Protein AF-I4EJ56-F1 (afdb_monomer_lite)

Sequence (118 aa):
MMTDLSDERFIALVEQIRQDLGLASQLPRLEAAMVHDALAGRNVHEIANRHRVSEGYVWDLLGNVARAATGQPRSFESAGLGSDTDAGVTGGYGDTAFGSIGAEPPIVDLEEPEEGKT

Organism: NCBI:txid1129897

Secondary structure (DSSP, 8-state):
----HHHHHHHHHHHHHHTTGGGGGTS-HHHHHHHHHHHTT--HHHHHHHHT--HHHHHHHHHHHHHHHTT---------------TT---------------PPPP-----------

pLDDT: mean 71.37, std 18.98, range [41.81, 94.62]

Foldseek 3Di:
DDPDPQNVVLVVLLVLLVLPVVLLVVDPPLLSVLNVCSVVVDDLVVSCVVSVHDSVVSVLSSVVSSCVSVVHDDPDPPPDDDDDDDPDDPDDDDDDDDDDDDDDDDDDPPPDPDDDDD

Radius of gyration: 24.33 Å; chains: 1; bounding box: 43×60×67 Å

Structure (mmCIF, N/CA/C/O backbone):
data_AF-I4EJ56-F1
#
_entry.id   AF-I4EJ56-F1
#
loop_
_atom_site.group_PDB
_atom_site.id
_atom_site.type_symbol
_atom_site.label_atom_id
_atom_site.label_alt_id
_atom_site.label_comp_id
_atom_site.label_asym_id
_atom_site.label_entity_id
_atom_site.label_seq_id
_atom_site.pdbx_PDB_ins_code
_atom_site.Cartn_x
_atom_site.Cartn_y
_atom_site.Cartn_z
_atom_site.occupancy
_atom_site.B_iso_or_equiv
_atom_site.auth_seq_id
_atom_site.auth_comp_id
_atom_site.auth_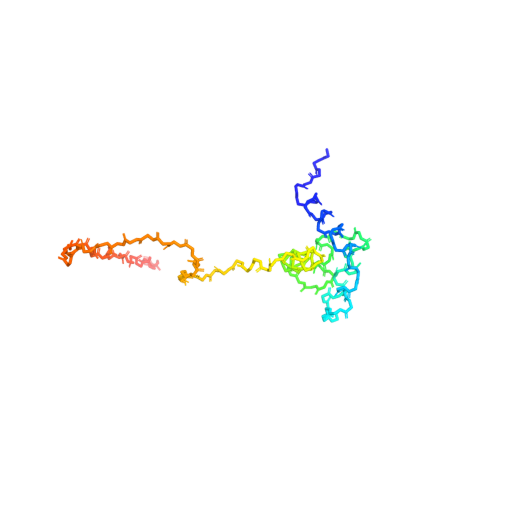asym_id
_atom_site.auth_atom_id
_atom_site.pdbx_PDB_model_num
ATOM 1 N N . MET A 1 1 ? 26.683 1.383 -4.089 1.00 42.62 1 MET A N 1
ATOM 2 C CA . MET A 1 1 ? 25.393 0.672 -4.154 1.00 42.62 1 MET A CA 1
ATOM 3 C C . MET A 1 1 ? 24.361 1.666 -3.648 1.00 42.62 1 MET A C 1
ATOM 5 O O . MET A 1 1 ? 24.297 1.880 -2.450 1.00 42.62 1 MET A O 1
ATOM 9 N N . MET A 1 2 ? 23.732 2.420 -4.555 1.00 43.59 2 MET A N 1
ATOM 10 C CA . MET A 1 2 ? 22.646 3.343 -4.211 1.00 43.59 2 MET A CA 1
ATOM 11 C C . MET A 1 2 ? 21.418 2.469 -3.990 1.00 43.59 2 MET A C 1
ATOM 13 O O . MET A 1 2 ? 20.855 1.970 -4.957 1.00 43.59 2 MET A O 1
ATOM 17 N N . THR A 1 3 ? 21.065 2.196 -2.738 1.00 53.06 3 THR A N 1
ATOM 18 C CA . THR A 1 3 ? 19.666 1.902 -2.429 1.00 53.06 3 THR A CA 1
ATOM 19 C C . THR A 1 3 ? 18.895 3.147 -2.833 1.00 53.06 3 THR A C 1
ATOM 21 O O . THR A 1 3 ? 19.184 4.240 -2.345 1.00 53.06 3 THR A O 1
ATOM 24 N N . ASP A 1 4 ? 18.041 2.999 -3.839 1.00 67.12 4 ASP A N 1
ATOM 25 C CA . ASP A 1 4 ? 17.228 4.089 -4.345 1.00 67.12 4 ASP A CA 1
ATOM 26 C C . ASP A 1 4 ? 16.321 4.555 -3.199 1.00 67.12 4 ASP A C 1
ATOM 28 O O . ASP A 1 4 ? 15.804 3.732 -2.442 1.00 67.12 4 ASP A O 1
ATOM 32 N N . LEU A 1 5 ? 16.126 5.865 -3.035 1.00 67.69 5 LEU A N 1
ATOM 33 C CA . LEU A 1 5 ? 15.200 6.419 -2.032 1.00 67.69 5 LEU A CA 1
ATOM 34 C C . LEU A 1 5 ? 13.808 5.762 -2.115 1.00 67.69 5 LEU A C 1
ATOM 36 O O . LEU A 1 5 ? 13.074 5.710 -1.126 1.00 67.69 5 LEU A O 1
ATOM 40 N N . SER A 1 6 ? 13.448 5.243 -3.290 1.00 73.94 6 SER A N 1
ATOM 41 C CA . SER A 1 6 ? 12.241 4.456 -3.512 1.00 73.94 6 SER A CA 1
ATOM 42 C C . SER A 1 6 ? 12.249 3.133 -2.738 1.00 73.94 6 SER A C 1
ATOM 44 O O . SER A 1 6 ? 11.245 2.804 -2.119 1.00 73.94 6 SER A O 1
ATOM 46 N N . ASP A 1 7 ? 13.358 2.394 -2.683 1.00 79.38 7 ASP A N 1
ATOM 47 C CA . ASP A 1 7 ? 13.444 1.130 -1.937 1.00 79.38 7 ASP A CA 1
ATOM 48 C C . ASP A 1 7 ? 13.295 1.344 -0.425 1.00 79.38 7 ASP A C 1
ATOM 50 O O . ASP A 1 7 ? 12.578 0.602 0.245 1.00 79.38 7 ASP A O 1
ATOM 54 N N . GLU A 1 8 ? 13.904 2.395 0.131 1.00 82.62 8 GLU A N 1
ATOM 55 C CA . GLU A 1 8 ? 13.773 2.709 1.562 1.00 82.62 8 GLU A CA 1
ATOM 56 C C . GLU A 1 8 ? 12.332 3.072 1.934 1.00 82.62 8 GLU A C 1
ATOM 58 O O . GLU A 1 8 ? 11.791 2.592 2.936 1.00 82.62 8 GLU A O 1
ATOM 63 N N . ARG A 1 9 ? 11.672 3.878 1.091 1.00 82.88 9 ARG A N 1
ATOM 64 C CA . ARG A 1 9 ? 10.252 4.212 1.261 1.00 82.88 9 ARG A CA 1
ATOM 65 C C . ARG A 1 9 ? 9.367 2.977 1.141 1.00 82.88 9 ARG A C 1
ATOM 67 O O . ARG A 1 9 ? 8.407 2.852 1.897 1.00 82.88 9 ARG A O 1
ATOM 74 N N . PHE A 1 10 ? 9.691 2.064 0.230 1.00 85.12 10 PHE A N 1
ATOM 75 C CA . PHE A 1 10 ? 8.964 0.810 0.066 1.00 85.12 10 PHE A CA 1
ATOM 76 C C . PHE A 1 10 ? 9.059 -0.054 1.325 1.00 85.12 10 PHE A C 1
ATOM 78 O O . PHE A 1 10 ? 8.038 -0.493 1.852 1.00 85.12 10 PHE A O 1
ATOM 85 N N . ILE A 1 11 ? 10.273 -0.237 1.850 1.00 87.69 11 ILE A N 1
ATOM 86 C CA . ILE A 1 11 ? 10.515 -1.003 3.077 1.00 87.69 11 ILE A CA 1
ATOM 87 C C . ILE A 1 11 ? 9.724 -0.403 4.244 1.00 87.69 11 ILE A C 1
ATOM 89 O O . ILE A 1 11 ? 9.055 -1.139 4.968 1.00 87.69 11 ILE A O 1
ATOM 93 N N . ALA A 1 12 ? 9.726 0.926 4.391 1.00 87.50 12 ALA A N 1
ATOM 94 C CA . ALA A 1 12 ? 8.966 1.600 5.441 1.00 87.50 12 ALA A CA 1
ATOM 95 C C . ALA A 1 12 ? 7.451 1.328 5.348 1.00 87.50 12 ALA A C 1
ATOM 97 O O . ALA A 1 12 ? 6.809 1.100 6.374 1.00 87.50 12 ALA A O 1
ATOM 98 N N . LEU A 1 13 ? 6.878 1.304 4.138 1.00 86.94 13 LEU A N 1
ATOM 99 C CA . LEU A 1 13 ? 5.465 0.957 3.938 1.00 86.94 13 LEU A CA 1
ATOM 100 C C . LEU A 1 13 ? 5.177 -0.499 4.310 1.00 86.94 13 LEU A C 1
ATOM 102 O O . LEU A 1 13 ? 4.203 -0.773 5.005 1.00 86.94 13 LEU A O 1
ATOM 106 N N . VAL A 1 14 ? 6.024 -1.435 3.879 1.00 88.81 14 VAL A N 1
ATOM 107 C CA . VAL A 1 14 ? 5.849 -2.863 4.187 1.00 88.81 14 VAL A CA 1
ATOM 108 C C . VAL A 1 14 ? 5.908 -3.107 5.697 1.00 88.81 14 VAL A C 1
ATOM 110 O O . VAL A 1 14 ? 5.084 -3.852 6.228 1.00 88.81 14 VAL A O 1
ATOM 113 N N . GLU A 1 15 ? 6.821 -2.442 6.406 1.00 88.31 15 GLU A N 1
ATOM 114 C CA . GLU A 1 15 ? 6.914 -2.519 7.868 1.00 88.31 15 GLU A CA 1
ATOM 115 C C . GLU A 1 15 ? 5.668 -1.958 8.567 1.00 88.31 15 GLU A C 1
ATOM 117 O O . GLU A 1 15 ? 5.190 -2.555 9.529 1.00 88.31 15 GLU A O 1
ATOM 122 N N . GLN A 1 16 ? 5.083 -0.868 8.062 1.00 86.31 16 GLN A N 1
ATOM 123 C CA . GLN A 1 16 ? 3.812 -0.345 8.579 1.00 86.31 16 GLN A CA 1
ATOM 124 C C . GLN A 1 16 ? 2.662 -1.338 8.368 1.00 86.31 16 GLN A C 1
ATOM 126 O O . GLN A 1 16 ? 1.884 -1.580 9.285 1.00 86.31 16 GLN A O 1
ATOM 131 N N . ILE A 1 17 ? 2.579 -1.975 7.197 1.00 86.81 17 ILE A N 1
ATOM 132 C CA . ILE A 1 17 ? 1.544 -2.982 6.907 1.00 86.81 17 ILE A CA 1
ATOM 133 C C . ILE A 1 17 ? 1.699 -4.214 7.810 1.00 86.81 17 ILE A C 1
ATOM 135 O O . ILE A 1 17 ? 0.704 -4.795 8.240 1.00 86.81 17 ILE A O 1
ATOM 139 N N . ARG A 1 18 ? 2.933 -4.606 8.155 1.00 86.69 18 ARG A N 1
ATOM 140 C CA . ARG A 1 18 ? 3.193 -5.721 9.086 1.00 86.69 18 ARG A CA 1
ATOM 141 C C . ARG A 1 18 ? 2.612 -5.499 10.482 1.00 86.69 18 ARG A C 1
ATOM 143 O O . ARG A 1 18 ? 2.380 -6.486 11.177 1.00 86.69 18 ARG A O 1
ATOM 150 N N . GLN A 1 19 ? 2.366 -4.252 10.886 1.00 83.88 19 GLN A N 1
ATOM 151 C CA . GLN A 1 19 ? 1.753 -3.943 12.181 1.00 83.88 19 GLN A CA 1
ATOM 152 C C . GLN A 1 19 ? 0.286 -4.389 12.256 1.00 83.88 19 GLN A C 1
ATOM 154 O O . GLN A 1 19 ? -0.177 -4.731 13.342 1.00 83.88 19 GLN A O 1
ATOM 159 N N . ASP A 1 20 ? -0.416 -4.457 11.119 1.00 80.31 20 ASP A N 1
ATOM 160 C CA . ASP A 1 20 ? -1.793 -4.950 11.038 1.00 80.31 20 ASP A CA 1
ATOM 161 C C . ASP A 1 20 ? -2.006 -5.823 9.788 1.00 80.31 20 ASP A C 1
ATOM 163 O O . ASP A 1 20 ? -2.531 -5.408 8.750 1.00 80.31 20 ASP A O 1
ATOM 167 N N . LEU A 1 21 ? -1.623 -7.097 9.917 1.00 76.38 21 LEU A N 1
ATOM 168 C CA . LEU A 1 21 ? -1.838 -8.122 8.890 1.00 76.38 21 LEU A CA 1
ATOM 169 C C . LEU A 1 21 ? -3.326 -8.443 8.657 1.00 76.38 21 LEU A C 1
ATOM 171 O O . LEU A 1 21 ? -3.670 -9.059 7.645 1.00 76.38 21 LEU A O 1
ATOM 175 N N . GLY A 1 22 ? -4.217 -8.038 9.571 1.00 79.31 22 GLY A N 1
ATOM 176 C CA . GLY A 1 22 ? -5.658 -8.255 9.451 1.00 79.31 22 GLY A CA 1
ATOM 177 C C . GLY A 1 22 ? -6.274 -7.459 8.301 1.00 79.31 22 GLY A C 1
ATOM 178 O O . GLY A 1 22 ? -7.254 -7.902 7.697 1.00 79.31 22 GLY A O 1
ATOM 179 N N . LEU A 1 23 ? -5.661 -6.333 7.929 1.00 76.25 23 LEU A N 1
ATOM 180 C CA . LEU A 1 23 ? -6.116 -5.490 6.825 1.00 76.25 23 LEU A CA 1
ATOM 181 C C . LEU A 1 23 ? -6.037 -6.180 5.465 1.00 76.25 23 LEU A C 1
ATOM 183 O O . LEU A 1 23 ? -6.925 -5.986 4.638 1.00 76.25 23 LEU A O 1
ATOM 187 N N . ALA A 1 24 ? -5.045 -7.047 5.245 1.00 77.00 24 ALA A N 1
ATOM 188 C CA . ALA A 1 24 ? -4.928 -7.786 3.988 1.00 77.00 24 ALA A CA 1
ATOM 189 C C . ALA A 1 24 ? -6.143 -8.699 3.734 1.00 77.00 24 ALA A C 1
ATOM 191 O O . ALA A 1 24 ? -6.504 -8.940 2.586 1.00 77.00 24 ALA A O 1
ATOM 192 N N . SER A 1 25 ? -6.817 -9.150 4.799 1.00 77.00 25 SER A N 1
ATOM 193 C CA . SER A 1 25 ? -8.020 -9.991 4.705 1.00 77.00 25 SER A CA 1
ATOM 194 C C . SER A 1 25 ? -9.292 -9.204 4.372 1.00 77.00 25 SER A C 1
ATOM 196 O O . SER A 1 25 ? -10.297 -9.801 3.994 1.00 77.00 25 SER A O 1
ATOM 198 N N . GLN A 1 26 ? -9.265 -7.876 4.524 1.00 82.44 26 GLN A N 1
ATOM 199 C CA . GLN A 1 26 ? -10.388 -6.982 4.217 1.00 82.44 26 GLN A CA 1
ATOM 200 C C . GLN A 1 26 ? -10.302 -6.412 2.796 1.00 82.44 26 GLN A C 1
ATOM 202 O O . GLN A 1 26 ? -11.273 -5.846 2.292 1.00 82.44 26 GLN A O 1
ATOM 207 N N . LEU A 1 27 ? -9.140 -6.547 2.154 1.00 85.44 27 LEU A N 1
ATOM 208 C CA . LEU A 1 27 ? -8.916 -6.097 0.790 1.00 85.44 27 LEU A CA 1
ATOM 209 C C . LEU A 1 27 ? -9.571 -7.043 -0.223 1.00 85.44 27 LEU A C 1
ATOM 211 O O . LEU A 1 27 ? -9.689 -8.249 0.028 1.00 85.44 27 LEU A O 1
ATOM 215 N N . PRO A 1 28 ? -9.957 -6.532 -1.405 1.00 87.88 28 PRO A N 1
ATOM 216 C CA . PRO A 1 28 ? -10.366 -7.401 -2.489 1.00 87.88 28 PRO A CA 1
ATOM 217 C C . PRO A 1 28 ? -9.202 -8.301 -2.931 1.00 87.88 28 PRO A C 1
ATOM 219 O O . PRO A 1 28 ? -8.024 -8.063 -2.655 1.00 87.88 28 PRO A O 1
ATOM 222 N N . ARG A 1 29 ? -9.552 -9.414 -3.584 1.00 87.69 29 ARG A N 1
ATOM 223 C CA . ARG A 1 29 ? -8.642 -10.550 -3.804 1.00 87.69 29 ARG A CA 1
ATOM 224 C C . ARG A 1 29 ? -7.349 -10.177 -4.536 1.00 87.69 29 ARG A C 1
ATOM 226 O O . ARG A 1 29 ? -6.318 -10.796 -4.287 1.00 87.69 29 ARG A O 1
ATOM 233 N N . LEU A 1 30 ? -7.422 -9.216 -5.454 1.00 88.50 30 LEU A N 1
ATOM 234 C CA . LEU A 1 30 ? -6.283 -8.770 -6.251 1.00 88.50 30 LEU A CA 1
ATOM 235 C C . LEU A 1 30 ? -5.312 -7.952 -5.387 1.00 88.50 30 LEU A C 1
ATOM 237 O O . LEU A 1 30 ? -4.123 -8.254 -5.331 1.00 88.50 30 LEU A O 1
ATOM 241 N N . GLU A 1 31 ? -5.827 -6.970 -4.656 1.00 90.00 31 GLU A N 1
ATOM 242 C CA . GLU A 1 31 ? -5.077 -6.098 -3.756 1.00 90.00 31 GLU A CA 1
ATOM 243 C C . GLU A 1 31 ? -4.440 -6.878 -2.607 1.00 90.00 31 GLU A C 1
ATOM 245 O O . GLU A 1 31 ? -3.263 -6.683 -2.306 1.00 90.00 31 GLU A O 1
ATOM 250 N N . ALA A 1 32 ? -5.177 -7.823 -2.018 1.00 90.88 32 ALA A N 1
ATOM 251 C CA . ALA A 1 32 ? -4.645 -8.726 -1.004 1.00 90.88 32 ALA A CA 1
ATOM 252 C C . ALA A 1 32 ? -3.435 -9.516 -1.534 1.00 90.88 32 ALA A C 1
ATOM 254 O O . ALA A 1 32 ? -2.425 -9.644 -0.844 1.00 90.88 32 ALA A O 1
ATOM 255 N N . ALA A 1 33 ? -3.499 -10.006 -2.778 1.00 91.94 33 ALA A N 1
ATOM 256 C CA . ALA A 1 33 ? -2.393 -10.733 -3.396 1.00 91.94 33 ALA A CA 1
ATOM 257 C C . ALA A 1 33 ? -1.158 -9.841 -3.619 1.00 91.94 33 ALA A C 1
ATOM 259 O O . ALA A 1 33 ? -0.040 -10.284 -3.359 1.00 91.94 33 ALA A O 1
ATOM 260 N N . MET A 1 34 ? -1.350 -8.582 -4.027 1.00 92.19 34 MET A N 1
ATOM 261 C CA . MET A 1 34 ? -0.260 -7.604 -4.153 1.00 92.19 34 MET A CA 1
ATOM 262 C C . MET A 1 34 ? 0.389 -7.275 -2.804 1.00 92.19 34 MET A C 1
ATOM 264 O O . MET A 1 34 ? 1.614 -7.248 -2.704 1.00 92.19 34 MET A O 1
ATOM 268 N N . VAL A 1 35 ? -0.412 -7.085 -1.751 1.00 91.62 35 VAL A N 1
ATOM 269 C CA . VAL A 1 35 ? 0.095 -6.858 -0.388 1.00 91.62 35 VAL A CA 1
ATOM 270 C C . VAL A 1 35 ? 0.871 -8.076 0.117 1.00 91.62 35 VAL A C 1
ATOM 272 O O . VAL A 1 35 ? 1.951 -7.926 0.683 1.00 91.62 35 VAL A O 1
ATOM 275 N N . HIS A 1 36 ? 0.375 -9.290 -0.130 1.00 92.25 36 HIS A N 1
ATOM 276 C CA . HIS A 1 36 ? 1.095 -10.517 0.210 1.00 92.25 36 HIS A CA 1
ATOM 277 C C . HIS A 1 36 ? 2.434 -10.638 -0.523 1.00 92.25 36 HIS A C 1
ATOM 279 O O . HIS A 1 36 ? 3.427 -11.028 0.090 1.00 92.25 36 HIS A O 1
ATOM 285 N N . ASP A 1 37 ? 2.480 -10.288 -1.807 1.00 92.69 37 ASP A N 1
ATOM 286 C CA . ASP A 1 37 ? 3.720 -10.279 -2.580 1.00 92.69 37 ASP A CA 1
ATOM 287 C C . ASP A 1 37 ? 4.725 -9.236 -2.047 1.00 92.69 37 ASP A C 1
ATOM 289 O O . ASP A 1 37 ? 5.918 -9.533 -1.956 1.00 92.69 37 ASP A O 1
ATOM 293 N N . ALA A 1 38 ? 4.254 -8.058 -1.619 1.00 91.12 38 ALA A N 1
ATOM 294 C CA . ALA A 1 38 ? 5.089 -7.046 -0.966 1.00 91.12 38 ALA A CA 1
ATOM 295 C C . ALA A 1 38 ? 5.633 -7.532 0.389 1.00 91.12 38 ALA A C 1
ATOM 297 O O . ALA A 1 38 ? 6.824 -7.407 0.670 1.00 91.12 38 ALA A O 1
ATOM 298 N N . LEU A 1 39 ? 4.791 -8.169 1.210 1.00 90.12 39 LEU A N 1
ATOM 299 C CA . LEU A 1 39 ? 5.193 -8.757 2.495 1.00 90.12 39 LEU A CA 1
ATOM 300 C C . LEU A 1 39 ? 6.197 -9.909 2.336 1.00 90.12 39 LEU A C 1
ATOM 302 O O . LEU A 1 39 ? 7.022 -10.125 3.230 1.00 90.12 39 LEU A O 1
ATOM 306 N N . ALA A 1 40 ? 6.144 -10.617 1.203 1.00 90.19 40 ALA A N 1
ATOM 307 C CA . ALA A 1 40 ? 7.105 -11.644 0.807 1.00 90.19 40 ALA A CA 1
ATOM 308 C C . ALA A 1 40 ? 8.455 -11.073 0.328 1.00 90.19 40 ALA A C 1
ATOM 310 O O . ALA A 1 40 ? 9.360 -11.846 0.016 1.00 90.19 40 ALA A O 1
ATOM 311 N N . GLY A 1 41 ? 8.605 -9.745 0.287 1.00 88.44 41 GLY A N 1
ATOM 312 C CA . GLY A 1 41 ? 9.854 -9.064 -0.049 1.00 88.44 41 GLY A CA 1
ATOM 313 C C . GLY A 1 41 ? 10.073 -8.828 -1.543 1.00 88.44 41 GLY A C 1
ATOM 314 O O . GLY A 1 41 ? 11.194 -8.512 -1.933 1.00 88.44 41 GLY A O 1
ATOM 315 N N . ARG A 1 42 ? 9.043 -8.978 -2.388 1.00 92.00 42 ARG A N 1
ATOM 316 C CA . ARG A 1 42 ? 9.138 -8.568 -3.798 1.00 92.00 42 ARG A CA 1
ATOM 317 C C . ARG A 1 42 ? 9.170 -7.048 -3.897 1.00 92.00 42 ARG A C 1
ATOM 319 O O . ARG A 1 42 ? 8.471 -6.373 -3.146 1.00 92.00 42 ARG A O 1
ATOM 326 N N . ASN A 1 43 ? 9.923 -6.520 -4.857 1.00 90.06 43 ASN A N 1
ATOM 327 C CA . ASN A 1 43 ? 9.910 -5.083 -5.134 1.00 90.06 43 ASN A CA 1
ATOM 328 C C . ASN A 1 43 ? 8.667 -4.669 -5.949 1.00 90.06 43 ASN A C 1
ATOM 330 O O . ASN A 1 43 ? 7.971 -5.502 -6.538 1.00 90.06 43 ASN A O 1
ATOM 334 N N . VAL A 1 44 ? 8.402 -3.361 -6.007 1.00 90.19 44 VAL A N 1
ATOM 335 C CA . VAL A 1 44 ? 7.250 -2.783 -6.725 1.00 90.19 44 VAL A CA 1
ATOM 336 C C . VAL A 1 44 ? 7.208 -3.200 -8.194 1.00 90.19 44 VAL A C 1
ATOM 338 O O . VAL A 1 44 ? 6.138 -3.542 -8.696 1.00 90.19 44 VAL A O 1
ATOM 341 N N . HIS A 1 45 ? 8.361 -3.218 -8.863 1.00 89.69 45 HIS A N 1
ATOM 342 C CA . HIS A 1 45 ? 8.467 -3.569 -10.275 1.00 89.69 45 HIS A CA 1
ATOM 343 C C . HIS A 1 45 ? 8.001 -5.006 -10.548 1.00 89.69 45 HIS A C 1
ATOM 345 O O . HIS A 1 45 ? 7.193 -5.265 -11.443 1.00 89.69 45 HIS A O 1
ATOM 351 N N . GLU A 1 46 ? 8.465 -5.957 -9.736 1.00 91.94 46 GLU A N 1
ATOM 352 C CA . GLU A 1 46 ? 8.082 -7.364 -9.829 1.00 91.94 46 GLU A CA 1
ATOM 353 C C . GLU A 1 46 ? 6.589 -7.574 -9.566 1.00 91.94 46 GLU A C 1
ATOM 355 O O . GLU A 1 46 ? 5.940 -8.359 -10.264 1.00 91.94 46 GLU A O 1
ATOM 360 N N . ILE A 1 47 ? 6.036 -6.868 -8.576 1.00 93.06 47 ILE A N 1
ATOM 361 C CA . ILE A 1 47 ? 4.610 -6.925 -8.238 1.00 93.06 47 ILE A CA 1
ATOM 362 C C . ILE A 1 47 ? 3.782 -6.377 -9.404 1.00 93.06 47 ILE A C 1
ATOM 364 O O . ILE A 1 47 ? 2.875 -7.056 -9.888 1.00 93.06 47 ILE A O 1
ATOM 368 N N . ALA A 1 48 ? 4.126 -5.189 -9.902 1.00 92.88 48 ALA A N 1
ATOM 369 C CA . ALA A 1 48 ? 3.429 -4.540 -11.006 1.00 92.88 48 ALA A CA 1
ATOM 370 C C . ALA A 1 48 ? 3.398 -5.431 -12.258 1.00 92.88 48 ALA A C 1
ATOM 372 O O . ALA A 1 48 ? 2.334 -5.676 -12.834 1.00 92.88 48 ALA A O 1
ATOM 373 N N . ASN A 1 49 ? 4.545 -6.009 -12.626 1.00 94.62 49 ASN A N 1
ATOM 374 C CA . ASN A 1 49 ? 4.650 -6.882 -13.792 1.00 94.62 49 ASN A CA 1
ATOM 375 C C . ASN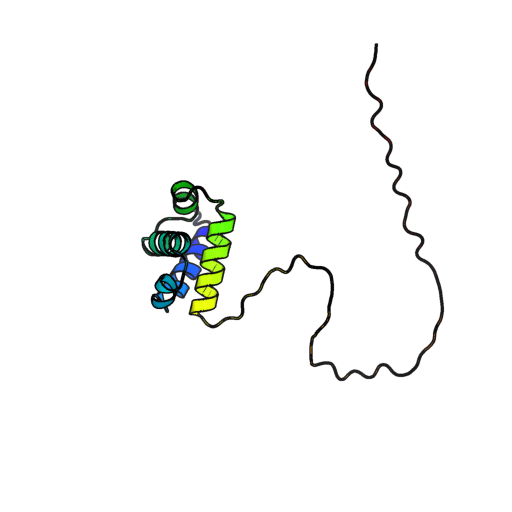 A 1 49 ? 3.836 -8.181 -13.628 1.00 94.62 49 ASN A C 1
ATOM 377 O O . ASN A 1 49 ? 3.140 -8.605 -14.554 1.00 94.62 49 ASN A O 1
ATOM 381 N N . ARG A 1 50 ? 3.864 -8.793 -12.436 1.00 94.38 50 ARG A N 1
ATOM 382 C CA . ARG A 1 50 ? 3.113 -10.022 -12.134 1.00 94.38 50 ARG A CA 1
ATOM 383 C C . ARG A 1 50 ? 1.603 -9.818 -12.214 1.00 94.38 50 ARG A C 1
ATOM 385 O O . ARG A 1 50 ? 0.904 -10.669 -12.762 1.00 94.38 50 ARG A O 1
ATOM 392 N N . HIS A 1 51 ? 1.114 -8.708 -11.668 1.00 93.38 51 HIS A N 1
ATOM 393 C CA . HIS A 1 51 ? -0.317 -8.396 -11.596 1.00 93.38 51 HIS A CA 1
ATOM 394 C C . HIS A 1 51 ? -0.826 -7.612 -12.812 1.00 93.38 51 HIS A C 1
ATOM 396 O O . HIS A 1 51 ? -2.022 -7.352 -12.903 1.00 93.38 51 HIS A O 1
ATOM 402 N N . ARG A 1 52 ? 0.053 -7.295 -13.777 1.00 93.94 52 ARG A N 1
ATOM 403 C CA . ARG A 1 52 ? -0.255 -6.522 -14.996 1.00 93.94 52 ARG A CA 1
ATOM 404 C C . ARG A 1 52 ? -0.850 -5.139 -14.688 1.00 93.94 52 ARG A C 1
ATOM 406 O O . ARG A 1 52 ? -1.754 -4.682 -15.383 1.00 93.94 52 ARG A O 1
ATOM 413 N N . VAL A 1 53 ? -0.324 -4.477 -13.661 1.00 93.81 53 VAL A N 1
ATOM 414 C CA . VAL A 1 53 ? -0.713 -3.121 -13.233 1.00 93.81 53 VAL A CA 1
ATOM 415 C C . VAL A 1 53 ? 0.469 -2.158 -13.346 1.00 93.81 53 VAL A C 1
ATOM 417 O O . VAL A 1 53 ? 1.599 -2.580 -13.588 1.00 93.81 53 VAL A O 1
ATOM 420 N N . SER A 1 54 ? 0.225 -0.857 -13.185 1.00 93.31 54 SER A N 1
ATOM 421 C CA . SER A 1 54 ? 1.301 0.134 -13.119 1.00 93.31 54 SER A CA 1
ATOM 422 C C . SER A 1 54 ? 1.985 0.122 -11.749 1.00 93.31 54 SER A C 1
ATOM 424 O O . SER A 1 54 ? 1.357 -0.142 -10.724 1.00 93.31 54 SER A O 1
ATOM 426 N N . GLU A 1 55 ? 3.272 0.466 -11.710 1.00 89.88 55 GLU A N 1
ATOM 427 C CA . GLU A 1 55 ? 4.020 0.624 -10.453 1.00 89.88 55 GLU A CA 1
ATOM 428 C C . GLU A 1 55 ? 3.390 1.696 -9.555 1.00 89.88 55 GLU A C 1
ATOM 430 O O . GLU A 1 55 ? 3.299 1.511 -8.345 1.00 89.88 55 GLU A O 1
ATOM 435 N N . GLY A 1 56 ? 2.876 2.779 -10.150 1.00 90.50 56 GLY A N 1
ATOM 436 C CA . GLY A 1 56 ? 2.143 3.822 -9.428 1.00 90.50 56 GLY A CA 1
ATOM 437 C C . GLY A 1 56 ? 0.913 3.283 -8.697 1.00 90.50 56 GLY A C 1
ATOM 438 O O . GLY A 1 56 ? 0.695 3.628 -7.543 1.00 90.50 56 GLY A O 1
ATOM 439 N N . TYR A 1 57 ? 0.162 2.363 -9.309 1.00 92.12 57 TYR A N 1
ATOM 440 C CA . TYR A 1 57 ? -0.982 1.733 -8.647 1.00 92.12 57 TYR A CA 1
ATOM 441 C C . TYR A 1 57 ? -0.558 0.884 -7.438 1.00 92.12 57 TYR A C 1
ATOM 443 O O . TYR A 1 57 ? -1.219 0.911 -6.403 1.00 92.12 57 TYR A O 1
ATOM 451 N N . VAL A 1 58 ? 0.562 0.159 -7.539 1.00 91.88 58 VAL A N 1
ATOM 452 C CA . VAL A 1 58 ? 1.118 -0.613 -6.412 1.00 91.88 58 VAL A CA 1
ATOM 453 C C . VAL A 1 58 ? 1.551 0.321 -5.279 1.00 91.88 58 VAL A C 1
ATOM 455 O O . VAL A 1 58 ? 1.264 0.041 -4.116 1.00 91.88 58 VAL A O 1
ATOM 458 N N . TRP A 1 59 ? 2.191 1.445 -5.607 1.00 91.56 59 TRP A N 1
ATOM 459 C CA . TRP A 1 59 ? 2.564 2.474 -4.634 1.00 91.56 59 TRP A CA 1
ATOM 460 C C . TRP A 1 59 ? 1.357 3.064 -3.909 1.00 91.56 59 TRP A C 1
ATOM 462 O O . TRP A 1 59 ? 1.353 3.116 -2.678 1.00 91.56 59 TRP A O 1
ATOM 472 N N . ASP A 1 60 ? 0.329 3.461 -4.657 1.00 90.12 60 ASP A N 1
ATOM 473 C CA . ASP A 1 60 ? -0.919 3.992 -4.108 1.00 90.12 60 ASP A CA 1
ATOM 474 C C . ASP A 1 60 ? -1.601 2.974 -3.199 1.00 90.12 60 ASP A C 1
ATOM 476 O O . ASP A 1 60 ? -2.007 3.285 -2.077 1.00 90.12 60 ASP A O 1
ATOM 480 N N . LEU A 1 61 ? -1.691 1.724 -3.655 1.00 91.12 61 LEU A N 1
ATOM 481 C CA . LEU A 1 61 ? -2.287 0.648 -2.883 1.00 91.12 61 LEU A CA 1
ATOM 482 C C . LEU A 1 61 ? -1.541 0.435 -1.562 1.00 91.12 61 LEU A C 1
ATOM 484 O O . LEU A 1 61 ? -2.156 0.494 -0.500 1.00 91.12 61 LEU A O 1
ATOM 488 N N . LEU A 1 62 ? -0.227 0.206 -1.606 1.00 90.38 62 LEU A N 1
ATOM 489 C CA . LEU A 1 62 ? 0.565 -0.054 -0.403 1.00 90.38 62 LEU A CA 1
ATOM 490 C C . LEU A 1 62 ? 0.574 1.153 0.538 1.00 90.38 62 LEU A C 1
ATOM 492 O O . LEU A 1 62 ? 0.460 0.973 1.747 1.00 90.38 62 LEU A O 1
ATOM 496 N N . GLY A 1 63 ? 0.622 2.374 0.004 1.00 89.31 63 GLY A N 1
ATOM 497 C CA . GLY A 1 63 ? 0.486 3.602 0.785 1.00 89.31 63 GLY A CA 1
ATOM 498 C C . GLY A 1 63 ? -0.858 3.694 1.506 1.00 89.31 63 GLY A C 1
ATOM 499 O O . GLY A 1 63 ? -0.912 4.003 2.697 1.00 89.31 63 GLY A O 1
ATOM 500 N N . ASN A 1 64 ? -1.950 3.371 0.813 1.00 86.69 64 ASN A N 1
ATOM 501 C CA . ASN A 1 64 ? -3.291 3.366 1.393 1.00 86.69 64 ASN A CA 1
ATOM 502 C C . ASN A 1 64 ? -3.454 2.291 2.476 1.00 86.69 64 ASN A C 1
ATOM 504 O O . ASN A 1 64 ? -4.062 2.559 3.514 1.00 86.69 64 ASN A O 1
ATOM 508 N N . VAL A 1 65 ? -2.889 1.099 2.268 1.00 88.1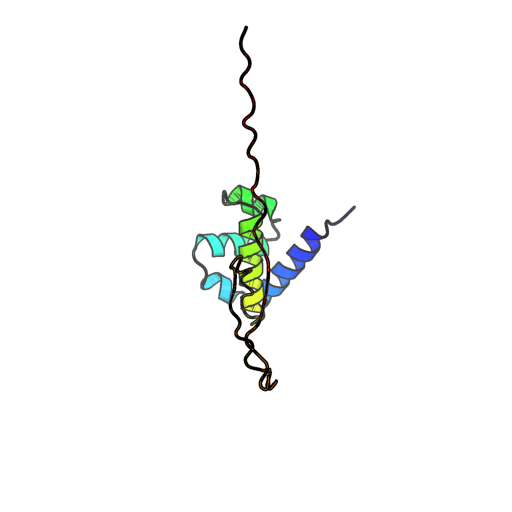2 65 VAL A N 1
ATOM 509 C CA . VAL A 1 65 ? -2.931 0.002 3.249 1.00 88.12 65 VAL A CA 1
ATOM 510 C C . VAL A 1 65 ? -2.059 0.319 4.466 1.00 88.12 65 VAL A C 1
ATOM 512 O O . VAL A 1 65 ? -2.507 0.136 5.593 1.00 88.12 65 VAL A O 1
ATOM 515 N N . ALA A 1 66 ? -0.857 0.862 4.271 1.00 87.69 66 ALA A N 1
ATOM 516 C CA . ALA A 1 66 ? 0.036 1.264 5.357 1.00 87.69 66 ALA A CA 1
ATOM 517 C C . ALA A 1 66 ? -0.560 2.391 6.224 1.00 87.69 66 ALA A C 1
ATOM 519 O O . ALA A 1 66 ? -0.481 2.360 7.455 1.00 87.69 66 ALA A O 1
ATOM 520 N N . ARG A 1 67 ? -1.234 3.368 5.601 1.00 80.50 67 ARG A N 1
ATOM 521 C CA . ARG A 1 67 ? -1.979 4.412 6.329 1.00 80.50 67 ARG A CA 1
ATOM 522 C C . ARG A 1 67 ? -3.153 3.835 7.113 1.00 80.50 67 ARG A C 1
ATOM 524 O O . ARG A 1 67 ? -3.345 4.204 8.267 1.00 80.50 67 ARG A O 1
ATOM 531 N N . ALA A 1 68 ? -3.900 2.902 6.521 1.00 83.38 68 ALA A N 1
ATOM 532 C CA . ALA A 1 68 ? -4.961 2.194 7.231 1.00 83.38 68 ALA A CA 1
ATOM 533 C C . ALA A 1 68 ? -4.420 1.413 8.444 1.0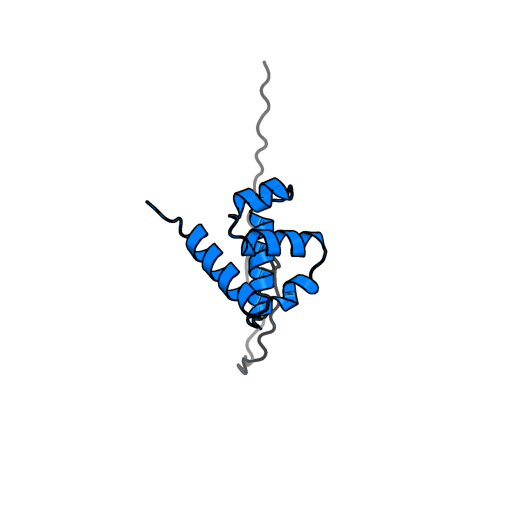0 83.38 68 ALA A C 1
ATOM 535 O O . ALA A 1 68 ? -5.035 1.468 9.504 1.00 83.38 68 ALA A O 1
ATOM 536 N N . ALA A 1 69 ? -3.249 0.776 8.320 1.00 83.75 69 ALA A N 1
ATOM 537 C CA . ALA A 1 69 ? -2.590 0.036 9.406 1.00 83.75 69 ALA A CA 1
ATOM 538 C C . ALA A 1 69 ? -2.154 0.932 10.571 1.00 83.75 69 ALA A C 1
ATOM 540 O O . ALA A 1 69 ? -2.190 0.524 11.726 1.00 83.75 69 ALA A O 1
ATOM 541 N N . THR A 1 70 ? -1.778 2.176 10.278 1.00 79.94 70 THR A N 1
ATOM 542 C CA . THR A 1 70 ? -1.331 3.156 11.280 1.00 79.94 70 THR A CA 1
ATOM 543 C C . THR A 1 70 ? -2.463 4.046 11.807 1.00 79.94 70 THR A C 1
ATOM 545 O O . THR A 1 70 ? -2.220 4.926 12.633 1.00 79.94 70 THR A O 1
ATOM 548 N N . GLY A 1 71 ? -3.703 3.844 11.341 1.00 71.44 71 GLY A N 1
ATOM 549 C CA . GLY A 1 71 ? -4.855 4.672 11.706 1.00 71.44 71 GLY A CA 1
ATOM 550 C C . GLY A 1 71 ? -4.779 6.110 11.177 1.00 71.44 71 GLY A C 1
ATOM 551 O O . GLY A 1 71 ? -5.482 6.987 11.681 1.00 71.44 71 GLY A O 1
ATOM 552 N N . GLN A 1 72 ? -3.928 6.376 10.182 1.00 62.84 72 GLN A N 1
ATOM 553 C CA . GLN A 1 72 ? -3.812 7.693 9.563 1.00 62.84 72 GLN A CA 1
ATOM 554 C C . GLN A 1 72 ? -4.944 7.910 8.541 1.00 62.84 72 GLN A C 1
ATOM 556 O O . GLN A 1 72 ? -5.248 7.007 7.753 1.00 62.84 72 GLN A O 1
ATOM 561 N N . PRO A 1 73 ? -5.577 9.099 8.513 1.00 54.16 73 PRO A N 1
ATOM 562 C CA . PRO A 1 73 ? -6.618 9.401 7.537 1.00 54.16 73 PRO A CA 1
ATOM 563 C C . PRO A 1 73 ? -6.057 9.343 6.108 1.00 54.16 73 PRO A C 1
ATOM 565 O O . PRO A 1 73 ? -4.925 9.751 5.847 1.00 54.16 73 PRO A O 1
ATOM 568 N N . ARG A 1 74 ? -6.856 8.829 5.162 1.00 54.66 74 ARG A N 1
ATOM 569 C CA . ARG A 1 74 ? -6.492 8.774 3.739 1.00 54.66 74 ARG A CA 1
ATOM 570 C C . ARG A 1 74 ? -6.330 10.198 3.206 1.00 54.66 74 ARG A C 1
ATOM 572 O O . ARG A 1 74 ? -7.323 10.871 2.949 1.00 54.66 74 ARG A O 1
ATOM 579 N N . SER A 1 75 ? -5.095 10.649 3.003 1.00 49.50 75 SER A N 1
ATOM 580 C CA . SER A 1 75 ? -4.829 11.811 2.157 1.00 49.50 75 SER A CA 1
ATOM 581 C C . SER A 1 75 ? -5.066 11.386 0.712 1.00 49.50 75 SER A C 1
ATOM 583 O O . SER A 1 75 ? -4.166 10.856 0.063 1.00 49.50 75 SER A O 1
ATOM 585 N N . PHE A 1 76 ? -6.300 11.548 0.241 1.00 46.06 76 PHE A N 1
ATOM 586 C CA . PHE A 1 76 ? -6.546 11.642 -1.187 1.00 46.06 76 PHE A CA 1
ATOM 587 C C . PHE A 1 76 ? -5.813 12.896 -1.660 1.00 46.06 76 PHE A C 1
ATOM 589 O O . PHE A 1 76 ? -6.133 13.998 -1.213 1.00 46.06 76 PHE A O 1
ATOM 596 N N . GLU A 1 77 ? -4.837 12.745 -2.553 1.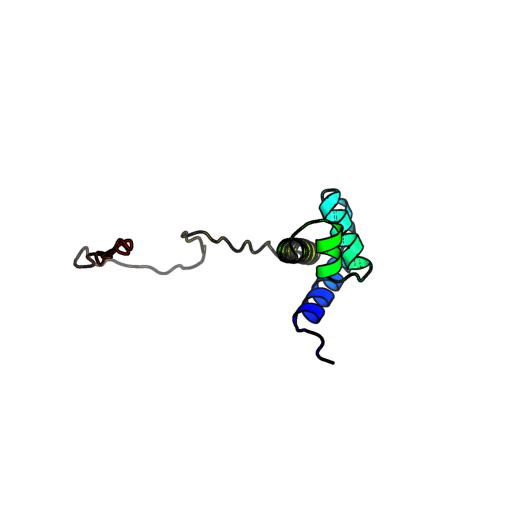0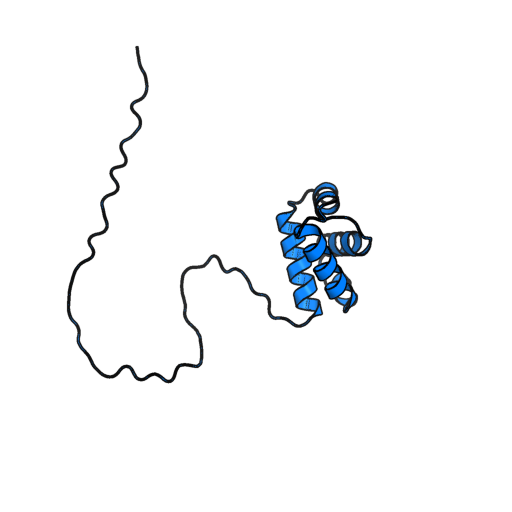0 44.88 77 GLU A N 1
ATOM 597 C CA . GLU A 1 77 ? -4.487 13.837 -3.457 1.00 44.88 77 GLU A CA 1
ATOM 598 C C . GLU A 1 77 ? -5.712 14.057 -4.348 1.00 44.88 77 GLU A C 1
ATOM 600 O O . GLU A 1 77 ? -5.855 13.499 -5.433 1.00 44.88 77 GLU A O 1
ATOM 605 N N . SER A 1 78 ? -6.668 14.819 -3.814 1.00 44.78 78 SER A N 1
ATOM 606 C CA . SER A 1 78 ? -7.732 15.437 -4.579 1.00 44.78 78 SER A CA 1
ATOM 607 C C . SER A 1 78 ? -7.049 16.397 -5.543 1.00 44.78 78 SER A C 1
ATOM 609 O O . SER A 1 78 ? -6.808 17.562 -5.232 1.00 44.78 78 SER A O 1
ATOM 611 N N . ALA A 1 79 ? -6.706 15.893 -6.726 1.00 50.47 79 ALA A N 1
ATOM 612 C CA . ALA A 1 79 ? -6.624 16.700 -7.929 1.00 50.47 79 ALA A CA 1
ATOM 613 C C . ALA A 1 79 ? -8.036 17.258 -8.185 1.00 50.47 79 ALA A C 1
ATOM 615 O O . ALA A 1 79 ? -8.816 16.727 -8.970 1.00 50.47 79 ALA A O 1
ATOM 616 N N . GLY A 1 80 ? -8.397 18.277 -7.411 1.00 43.78 80 GLY A N 1
ATOM 617 C CA . GLY A 1 80 ? -9.746 18.798 -7.297 1.00 43.78 80 GLY A CA 1
ATOM 618 C C . GLY A 1 80 ? -9.696 20.177 -6.666 1.00 43.78 80 GLY A C 1
ATOM 619 O O . GLY A 1 80 ? -9.743 20.323 -5.452 1.00 43.78 80 GLY A O 1
ATOM 620 N N . LEU A 1 81 ? -9.522 21.168 -7.535 1.00 51.03 81 LEU A N 1
ATOM 621 C CA . LEU A 1 81 ? -10.209 22.456 -7.510 1.00 51.03 81 LEU A CA 1
ATOM 622 C C . LEU A 1 81 ? -11.182 22.650 -6.321 1.00 51.03 81 LEU A C 1
ATOM 624 O O . LEU A 1 81 ? -12.288 22.121 -6.344 1.00 51.03 81 LEU A O 1
ATOM 628 N N . GLY A 1 82 ? -10.803 23.508 -5.369 1.00 49.50 82 GLY A N 1
ATOM 629 C CA . GLY A 1 82 ? -11.736 24.283 -4.540 1.00 49.50 82 GLY A CA 1
ATOM 630 C C . GLY A 1 82 ? -12.352 23.611 -3.301 1.00 49.50 82 GLY A C 1
ATOM 631 O O . GLY A 1 82 ? -12.512 22.401 -3.225 1.00 49.50 82 GLY A O 1
ATOM 632 N N . SER A 1 83 ? -12.759 24.481 -2.369 1.00 45.25 83 SER A N 1
ATOM 633 C CA . SER A 1 83 ? -13.442 24.240 -1.085 1.00 45.25 83 SER A CA 1
ATOM 634 C C . SER A 1 83 ? -12.551 23.691 0.036 1.00 45.25 83 SER A C 1
ATOM 636 O O . SER A 1 83 ? -12.305 22.499 0.140 1.00 45.25 83 SER A O 1
ATOM 638 N N . ASP A 1 84 ? -11.950 24.535 0.875 1.00 53.22 84 ASP A N 1
ATOM 639 C CA . ASP A 1 84 ? -12.637 25.356 1.891 1.00 53.22 84 ASP A CA 1
ATOM 640 C C . ASP A 1 84 ? -13.568 24.520 2.781 1.00 53.22 84 ASP A C 1
ATOM 642 O O . ASP A 1 84 ? -14.775 24.486 2.565 1.00 53.22 84 ASP A O 1
ATOM 646 N N . THR A 1 85 ? -12.975 23.825 3.757 1.00 50.28 85 THR A N 1
ATOM 647 C CA . THR A 1 85 ? -13.571 23.606 5.083 1.00 50.28 85 THR A CA 1
ATOM 648 C C . THR A 1 85 ? -12.450 23.369 6.103 1.00 50.28 85 THR A C 1
ATOM 650 O O . THR A 1 85 ? -12.199 22.231 6.502 1.00 50.28 85 THR A O 1
ATOM 653 N N . ASP A 1 86 ? -11.766 24.432 6.534 1.00 42.50 86 ASP A N 1
ATOM 654 C CA . ASP A 1 86 ? -11.082 24.405 7.833 1.00 42.50 86 ASP A CA 1
ATOM 655 C C . ASP A 1 86 ? -12.013 25.037 8.874 1.00 42.50 86 ASP A C 1
ATOM 657 O O . ASP A 1 86 ? -12.288 26.239 8.875 1.00 42.50 86 ASP A O 1
ATOM 661 N N . ALA A 1 87 ? -12.573 24.189 9.733 1.00 55.16 87 ALA A N 1
ATOM 662 C CA . ALA A 1 87 ? -13.406 24.596 10.853 1.00 55.16 87 ALA A CA 1
ATOM 663 C C . ALA A 1 87 ? -12.507 25.123 11.983 1.00 55.16 87 ALA A C 1
ATOM 665 O O . ALA A 1 87 ? -12.260 24.420 12.961 1.00 55.16 87 ALA A O 1
ATOM 666 N N . GLY A 1 88 ? -11.987 26.346 11.842 1.00 49.78 88 GLY A N 1
ATOM 667 C CA . GLY A 1 88 ? -11.034 26.859 12.831 1.00 49.78 88 GLY A CA 1
ATOM 668 C C . GLY A 1 88 ? -10.663 28.339 12.800 1.00 49.78 88 GLY A C 1
ATOM 669 O O . GLY A 1 88 ? -10.069 28.807 13.769 1.00 49.78 88 GLY A O 1
ATOM 670 N N . VAL A 1 89 ? -11.019 29.120 11.774 1.00 41.81 89 VAL A N 1
ATOM 671 C CA . VAL A 1 89 ? -10.644 30.546 11.728 1.00 41.81 89 VAL A CA 1
ATOM 672 C C . VAL A 1 89 ? -11.815 31.430 12.147 1.00 41.81 89 VAL A C 1
ATOM 674 O O . VAL A 1 89 ? -12.596 31.926 11.340 1.00 41.81 89 VAL A O 1
ATOM 677 N N . THR A 1 90 ? -11.911 31.680 13.452 1.00 54.06 90 THR A N 1
ATOM 678 C CA . THR A 1 90 ? -12.588 32.862 13.995 1.00 54.06 90 THR A CA 1
ATOM 679 C C . THR A 1 90 ? -11.775 34.104 13.615 1.00 54.06 90 THR A C 1
ATOM 681 O O . THR A 1 90 ? -10.955 34.587 14.392 1.00 54.06 90 THR A O 1
ATOM 684 N N . GLY A 1 91 ? -11.953 34.596 12.394 1.00 48.22 91 GLY A N 1
ATOM 685 C CA . GLY A 1 91 ? -11.338 35.823 11.900 1.00 48.22 91 GLY A CA 1
ATOM 686 C C . GLY A 1 91 ? -12.421 36.699 11.305 1.00 48.22 91 GLY A C 1
ATOM 687 O O . GLY A 1 91 ? -12.829 36.493 10.168 1.00 48.22 91 GLY A O 1
ATOM 688 N N . GLY A 1 92 ? -12.934 37.638 12.099 1.00 52.94 92 GLY A N 1
ATOM 689 C CA . GLY A 1 92 ? -13.895 38.618 11.619 1.00 52.94 92 GLY A CA 1
ATOM 690 C C . GLY A 1 92 ? -13.301 39.422 10.468 1.00 52.94 92 GLY A C 1
ATOM 691 O O . GLY A 1 92 ? -12.335 40.156 10.660 1.00 52.94 92 GLY A O 1
ATOM 692 N N . TYR A 1 93 ? -13.912 39.317 9.293 1.00 50.62 93 TYR A N 1
ATOM 693 C CA . TYR A 1 93 ? -13.812 40.347 8.273 1.00 50.62 93 TYR A CA 1
ATOM 694 C C . TYR A 1 93 ? -15.011 41.261 8.464 1.00 50.62 93 TYR A C 1
ATOM 696 O O . TYR A 1 93 ? -16.131 40.962 8.053 1.00 50.62 93 TYR A O 1
ATOM 704 N N . GLY A 1 94 ? -14.756 42.345 9.194 1.00 42.50 94 GLY A N 1
ATOM 705 C CA . GLY A 1 94 ? -15.629 43.501 9.191 1.00 42.50 94 GLY A CA 1
ATOM 706 C C . GLY A 1 94 ? -15.764 44.062 7.778 1.00 42.50 94 GLY A C 1
ATOM 707 O O . GLY A 1 94 ? -14.888 43.879 6.931 1.00 42.50 94 GLY A O 1
ATOM 708 N N . ASP A 1 95 ? -16.891 44.734 7.567 1.00 52.44 95 ASP A N 1
ATOM 709 C CA . ASP A 1 95 ? -17.133 45.741 6.545 1.00 52.44 95 ASP A CA 1
ATOM 710 C C . ASP A 1 95 ? -15.873 46.228 5.821 1.00 52.44 95 ASP A C 1
ATOM 712 O O . ASP A 1 95 ? -15.051 46.927 6.405 1.00 52.44 95 ASP A O 1
ATOM 716 N N . THR A 1 96 ? -15.753 45.941 4.525 1.00 47.72 96 THR A N 1
ATOM 717 C CA . THR A 1 96 ? -15.403 46.980 3.547 1.00 47.72 96 THR A CA 1
ATOM 718 C C . THR A 1 96 ? -15.688 46.526 2.115 1.00 47.72 96 THR A C 1
ATOM 720 O O . THR A 1 96 ? -15.027 45.668 1.547 1.00 47.72 96 THR A O 1
ATOM 723 N N . ALA A 1 97 ? -16.687 47.204 1.551 1.00 41.94 97 ALA A N 1
ATOM 724 C CA . ALA A 1 97 ? -16.688 47.779 0.212 1.00 41.94 97 ALA A CA 1
ATOM 725 C C . ALA A 1 97 ? -16.554 46.840 -1.002 1.00 41.94 97 ALA A C 1
ATOM 727 O O . ALA A 1 97 ? -15.473 46.506 -1.476 1.00 41.94 97 ALA A O 1
ATOM 728 N N . PHE A 1 98 ? -17.713 46.607 -1.625 1.00 54.09 98 PHE A N 1
ATOM 729 C CA . PHE A 1 98 ? -17.875 46.668 -3.078 1.00 54.09 98 PHE A CA 1
ATOM 730 C C . PHE A 1 98 ? -16.898 47.668 -3.729 1.00 54.09 98 PHE A C 1
ATOM 732 O O . PHE A 1 98 ? -16.960 48.861 -3.428 1.00 54.09 98 PHE A O 1
ATOM 739 N N . GLY A 1 99 ? -16.075 47.213 -4.679 1.00 42.31 99 GLY A N 1
ATOM 740 C CA . GLY A 1 99 ? -15.376 48.122 -5.588 1.00 42.31 99 GLY A CA 1
ATOM 741 C C . GLY A 1 99 ? -14.107 47.582 -6.250 1.00 42.31 99 GLY A C 1
ATOM 742 O O . GLY A 1 99 ? -13.040 47.619 -5.654 1.00 42.31 99 GLY A O 1
ATOM 743 N N . SER A 1 100 ? -14.238 47.279 -7.546 1.00 45.09 100 SER A N 1
ATOM 744 C CA . SER A 1 100 ? -13.314 47.704 -8.614 1.00 45.09 100 SER A CA 1
ATOM 745 C C . SER A 1 100 ? -12.143 46.813 -9.087 1.00 45.09 100 SER A C 1
ATOM 747 O O . SER A 1 100 ? -11.093 46.734 -8.467 1.00 45.09 100 SER A O 1
ATOM 749 N N . ILE A 1 101 ? -12.322 46.388 -10.352 1.00 46.44 101 ILE A N 1
ATOM 750 C CA . ILE A 1 101 ? -11.398 46.489 -11.506 1.00 46.44 101 ILE A CA 1
ATOM 751 C C . ILE A 1 101 ? -10.441 45.314 -11.794 1.00 46.44 101 ILE A C 1
ATOM 753 O O . ILE A 1 101 ? -9.412 45.143 -11.155 1.00 46.44 101 ILE A O 1
ATOM 757 N N . GLY A 1 102 ? -10.725 44.650 -12.925 1.00 49.97 102 GLY A N 1
ATOM 758 C CA . GLY A 1 102 ? -9.741 44.449 -13.996 1.00 49.97 102 GLY A CA 1
ATOM 759 C C . GLY A 1 102 ? -8.974 43.129 -14.011 1.00 49.97 102 GLY A C 1
ATOM 760 O O . GLY A 1 102 ? -7.849 43.068 -13.536 1.00 49.97 102 GLY A O 1
ATOM 761 N N . ALA A 1 103 ? -9.522 42.119 -14.686 1.00 45.91 103 ALA A N 1
ATOM 762 C CA . ALA A 1 103 ? -8.720 41.059 -15.296 1.00 45.91 103 ALA A CA 1
ATOM 763 C C . ALA A 1 103 ? -9.456 40.529 -16.534 1.00 45.91 103 ALA A C 1
ATOM 765 O O . ALA A 1 103 ? -10.234 39.580 -16.462 1.00 45.91 103 ALA A O 1
ATOM 766 N N . GLU A 1 104 ? -9.252 41.196 -17.669 1.00 53.28 104 GLU A N 1
ATOM 767 C CA . GLU A 1 104 ? -9.498 40.588 -18.976 1.00 53.28 104 GLU A CA 1
ATOM 768 C C . GLU A 1 104 ? -8.506 39.416 -19.130 1.00 53.28 104 GLU A C 1
ATOM 770 O O . GLU A 1 104 ? -7.308 39.617 -18.906 1.00 53.28 104 GLU A O 1
ATOM 775 N N . PRO A 1 105 ? -8.955 38.180 -19.411 1.00 63.72 105 PRO A N 1
ATOM 776 C CA . PRO A 1 105 ? -8.038 37.070 -19.651 1.00 63.72 105 PRO A CA 1
ATOM 777 C C . PRO A 1 105 ? -7.289 37.293 -20.978 1.00 63.72 105 PRO A C 1
ATOM 779 O O . PRO A 1 105 ? -7.906 37.753 -21.940 1.00 63.72 105 PRO A O 1
ATOM 782 N N . PRO A 1 106 ? -5.983 36.972 -21.080 1.00 59.03 106 PRO A N 1
ATOM 783 C CA . PRO A 1 106 ? -5.273 37.094 -22.347 1.00 59.03 106 PRO A CA 1
ATOM 784 C C . PRO A 1 106 ? -5.873 36.131 -23.380 1.00 59.03 106 PRO A C 1
ATOM 786 O O . PRO A 1 106 ? -6.047 34.941 -23.113 1.00 59.03 106 PRO A O 1
ATOM 789 N N . ILE A 1 107 ? -6.182 36.662 -24.563 1.00 56.59 107 ILE A N 1
ATOM 790 C CA . ILE A 1 107 ? -6.569 35.884 -25.740 1.00 56.59 107 ILE A CA 1
ATOM 791 C C . ILE A 1 107 ? -5.338 35.066 -26.144 1.00 56.59 107 ILE A C 1
ATOM 793 O O . ILE A 1 107 ? -4.288 35.627 -26.452 1.00 56.59 107 ILE A O 1
ATOM 797 N N . VAL A 1 108 ? -5.446 33.741 -26.081 1.00 52.00 108 VAL A N 1
ATOM 798 C CA . VAL A 1 108 ? -4.414 32.834 -26.585 1.00 52.00 108 VAL A CA 1
ATOM 799 C C . VAL A 1 108 ? -4.607 32.759 -28.097 1.00 52.00 108 VAL A C 1
ATOM 801 O O . VAL A 1 108 ? -5.589 32.180 -28.557 1.00 52.00 108 VAL A O 1
ATOM 804 N N . ASP A 1 109 ? -3.718 33.388 -28.860 1.00 52.16 109 ASP A N 1
ATOM 805 C CA . ASP A 1 109 ? -3.667 33.233 -30.314 1.00 52.16 109 ASP A CA 1
ATOM 806 C C . ASP A 1 109 ? -3.156 31.811 -30.607 1.00 52.16 109 ASP A C 1
ATOM 808 O O . ASP A 1 109 ? -1.983 31.495 -30.398 1.00 52.16 109 ASP A O 1
ATOM 812 N N . LEU A 1 110 ? -4.069 30.903 -30.966 1.00 54.00 110 LEU A N 1
ATOM 813 C CA . LEU A 1 110 ? -3.708 29.612 -31.547 1.00 54.00 110 LEU A CA 1
ATOM 814 C C . LEU A 1 110 ? -3.322 29.873 -33.010 1.00 54.00 110 LEU A C 1
ATOM 816 O O . LEU A 1 110 ? -4.169 29.771 -33.894 1.00 54.00 110 LEU A O 1
ATOM 820 N N . GLU A 1 111 ? -2.057 30.200 -33.277 1.00 50.66 111 GLU A N 1
ATOM 821 C CA . GLU A 1 111 ? -1.534 30.071 -34.640 1.00 50.66 111 GLU A CA 1
ATOM 822 C C . GLU A 1 111 ? -1.391 28.575 -34.971 1.00 50.66 111 GLU A C 1
ATOM 824 O O . GLU A 1 111 ? -0.582 27.838 -34.399 1.00 50.66 111 GLU A O 1
ATOM 829 N N . GLU A 1 112 ? -2.268 28.128 -35.865 1.00 60.38 112 GLU A N 1
ATOM 830 C CA . GLU A 1 112 ? -2.314 26.810 -36.491 1.00 60.38 112 GLU A CA 1
ATOM 831 C C . GLU A 1 112 ? -1.026 26.569 -37.314 1.00 60.38 112 GLU A C 1
ATOM 833 O O . GLU A 1 112 ? -0.557 27.483 -37.996 1.00 60.38 112 GLU A O 1
ATOM 838 N N . PRO A 1 113 ? -0.397 25.379 -37.267 1.00 57.44 113 PRO A N 1
ATOM 839 C CA . PRO A 1 113 ? 0.788 25.110 -38.074 1.00 57.44 113 PRO A CA 1
ATOM 840 C C . PRO A 1 113 ? 0.396 24.939 -39.548 1.00 57.44 113 PRO A C 1
ATOM 842 O O . PRO A 1 113 ? -0.219 23.937 -39.907 1.00 57.44 113 PRO A O 1
ATOM 845 N N . GLU A 1 114 ? 0.791 25.890 -40.400 1.00 56.25 114 GLU A N 1
ATOM 846 C CA . GLU A 1 114 ? 0.587 25.802 -41.851 1.00 56.25 114 GLU A CA 1
ATOM 847 C C . GLU A 1 114 ? 1.265 24.547 -42.424 1.00 56.25 114 GLU A C 1
ATOM 849 O O . GLU A 1 114 ? 2.488 24.367 -42.439 1.00 56.25 114 GLU A O 1
ATOM 854 N N . GLU A 1 115 ? 0.381 23.670 -42.875 1.00 56.38 115 GLU A N 1
ATOM 855 C CA . GLU A 1 115 ? 0.577 22.410 -43.558 1.00 56.38 115 GLU A CA 1
ATOM 856 C C . GLU A 1 115 ? 1.466 22.588 -44.802 1.00 56.38 115 GLU A C 1
ATOM 858 O O . GLU A 1 115 ? 1.225 23.433 -45.665 1.00 56.38 115 GLU A O 1
ATOM 863 N N . GLY A 1 116 ? 2.513 21.772 -44.927 1.00 52.88 116 GLY A N 1
ATOM 864 C CA . GLY A 1 116 ? 3.361 21.786 -46.113 1.00 52.88 116 GLY A CA 1
ATOM 865 C C . GLY A 1 116 ? 2.589 21.412 -47.382 1.00 52.88 116 GLY A C 1
ATOM 866 O O . GLY A 1 116 ? 1.928 20.372 -47.428 1.00 52.88 116 GLY A O 1
ATOM 867 N N . LYS A 1 117 ? 2.757 22.190 -48.460 1.00 44.00 117 LYS A N 1
ATOM 868 C CA . LYS A 1 117 ? 2.463 21.709 -49.814 1.00 44.00 117 LYS A CA 1
ATOM 869 C C . LYS A 1 117 ? 3.243 22.434 -50.916 1.00 44.00 117 LYS A C 1
ATOM 871 O O . LYS A 1 117 ? 3.090 23.635 -51.109 1.00 44.00 117 LYS A O 1
ATOM 876 N N . THR A 1 118 ? 3.950 21.590 -51.677 1.00 47.00 118 THR A N 1
ATOM 877 C CA . THR A 1 118 ? 4.481 21.719 -53.056 1.00 47.00 118 THR A CA 1
ATOM 878 C C . THR A 1 118 ? 5.620 22.683 -53.343 1.00 47.00 118 THR A C 1
ATOM 880 O O . THR A 1 118 ? 5.413 23.909 -53.281 1.00 47.00 118 THR A O 1
#